Protein AF-A0A822D6F3-F1 (afdb_monomer_lite)

Sequence (181 aa):
MNLFKNAKRLHFPYLKSLTLCCLYITNDILDLIYFHAHQLEHLNATLFISSKWNILLKLILSLPKLHTCYLYLGIGLCPIKSSISPIKHLTLLGSFQSCCMKNLDVLFSYLPYLHSLHIECDRLKFTKIIQNQYSNKLLSLSNFSLQINQLPELFIDLIDFITTTMPHIEKLKIKCCYKID

Secondary structure (DSSP, 8-state):
--GGG-GGG---TT--EEEEEESS--HHHHHHHHHTTTT--EEEEEE---TTHHHHHHHHHT-TT--EEEEE----PPP---PPP---EEEEEEEEEEEEHHHHHHHHHH-TT--EEEEEEEEEE--TT-SS-S-S------EEEEEESS--TTHHHHHHHHHHH-TT-SEEEEEE-----

Radius of gyration: 17.2 Å; chains: 1; bounding box: 47×31×52 Å

Structure (mmCIF, N/CA/C/O backbone):
data_AF-A0A822D6F3-F1
#
_entry.id   AF-A0A822D6F3-F1
#
loop_
_atom_site.group_PDB
_atom_site.id
_atom_site.type_symbol
_atom_site.label_atom_id
_atom_site.label_alt_id
_atom_site.label_comp_id
_atom_site.label_asym_id
_atom_site.label_entity_id
_atom_site.label_seq_id
_atom_site.pdbx_PDB_ins_code
_atom_site.Cartn_x
_atom_site.Cartn_y
_atom_site.Cartn_z
_atom_site.occupancy
_atom_site.B_iso_or_equiv
_atom_site.auth_seq_id
_atom_site.auth_comp_id
_atom_site.auth_asym_id
_atom_site.auth_atom_id
_atom_site.pdbx_PDB_model_num
ATOM 1 N N . MET A 1 1 ? 10.226 -6.245 -32.861 1.00 34.91 1 MET A N 1
ATOM 2 C CA . MET A 1 1 ? 10.674 -4.841 -32.731 1.00 34.91 1 MET A CA 1
ATOM 3 C C . MET A 1 1 ? 10.986 -4.591 -31.259 1.00 34.91 1 MET A C 1
ATOM 5 O O . MET A 1 1 ? 10.078 -4.621 -30.442 1.00 34.91 1 MET A O 1
ATOM 9 N N . ASN A 1 2 ? 12.271 -4.496 -30.907 1.00 31.73 2 ASN A N 1
ATOM 10 C CA . ASN A 1 2 ? 12.754 -4.442 -29.522 1.00 31.73 2 ASN A CA 1
ATOM 11 C C . ASN A 1 2 ? 12.684 -3.010 -28.976 1.00 31.73 2 ASN A C 1
ATOM 13 O O . ASN A 1 2 ? 13.586 -2.216 -29.229 1.00 31.73 2 ASN A O 1
ATOM 17 N N . LEU A 1 3 ? 11.668 -2.698 -28.171 1.00 32.59 3 LEU A N 1
ATOM 18 C CA . LEU A 1 3 ? 11.614 -1.448 -27.394 1.00 32.59 3 LEU A CA 1
ATOM 19 C C . LEU A 1 3 ? 12.616 -1.427 -26.212 1.00 32.59 3 LEU A C 1
ATOM 21 O O . LEU A 1 3 ? 12.729 -0.432 -25.502 1.00 32.59 3 LEU A O 1
ATOM 25 N N . PHE A 1 4 ? 13.417 -2.485 -26.042 1.00 45.72 4 PHE A N 1
ATOM 26 C CA . PHE A 1 4 ? 14.056 -2.835 -24.767 1.00 45.72 4 PHE A CA 1
ATOM 27 C C . PHE A 1 4 ? 15.593 -2.740 -24.738 1.00 45.72 4 PHE A C 1
ATOM 29 O O . PHE A 1 4 ? 16.251 -3.247 -23.839 1.00 45.72 4 PHE A O 1
ATOM 36 N N . LYS A 1 5 ? 16.194 -1.992 -25.675 1.00 46.34 5 LYS A N 1
ATOM 37 C CA . LYS A 1 5 ? 17.543 -1.406 -25.492 1.00 46.34 5 LYS A CA 1
ATOM 38 C C . LYS A 1 5 ? 17.503 -0.005 -24.852 1.00 46.34 5 LYS A C 1
ATOM 40 O O . LYS A 1 5 ? 18.555 0.581 -24.610 1.00 46.34 5 LYS A O 1
ATOM 45 N N . ASN A 1 6 ? 16.311 0.535 -24.573 1.00 47.28 6 ASN A N 1
ATOM 46 C CA . ASN A 1 6 ? 16.127 1.954 -24.255 1.00 47.28 6 ASN A CA 1
ATOM 47 C C . ASN A 1 6 ? 15.851 2.277 -22.775 1.00 47.28 6 ASN A C 1
ATOM 49 O O . ASN A 1 6 ? 16.004 3.437 -22.416 1.00 47.28 6 ASN A O 1
ATOM 53 N N . ALA A 1 7 ? 15.527 1.323 -21.890 1.00 47.28 7 ALA A N 1
ATOM 54 C CA . ALA A 1 7 ? 15.345 1.640 -20.461 1.00 47.28 7 ALA A CA 1
ATOM 55 C C . ALA A 1 7 ? 16.641 2.190 -19.827 1.00 47.28 7 ALA A C 1
ATOM 57 O O . ALA A 1 7 ? 16.612 3.210 -19.151 1.00 47.28 7 ALA A O 1
ATOM 58 N N . LYS A 1 8 ? 17.810 1.631 -20.187 1.00 49.12 8 LYS A N 1
ATOM 59 C CA . LYS A 1 8 ? 19.130 2.204 -19.837 1.00 49.12 8 LY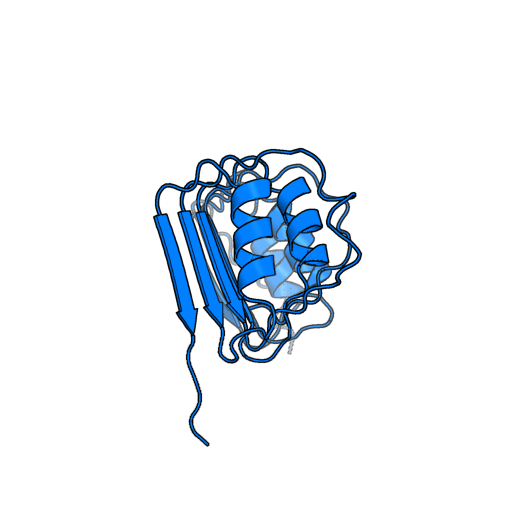S A CA 1
ATOM 60 C C . LYS A 1 8 ? 19.396 3.591 -20.445 1.00 49.12 8 LYS A C 1
ATOM 62 O O . LYS A 1 8 ? 20.280 4.291 -19.968 1.00 49.12 8 LYS A O 1
ATOM 67 N N . ARG A 1 9 ? 18.679 3.983 -21.509 1.00 51.94 9 ARG A N 1
ATOM 68 C CA . ARG A 1 9 ? 18.781 5.326 -22.114 1.00 51.94 9 ARG A CA 1
ATOM 69 C C . ARG A 1 9 ? 17.919 6.358 -21.389 1.00 51.94 9 ARG A C 1
ATOM 71 O O . ARG A 1 9 ? 18.180 7.549 -21.513 1.00 51.94 9 ARG A O 1
ATOM 78 N N . LEU A 1 10 ? 16.923 5.914 -20.629 1.00 61.72 10 LEU A N 1
ATOM 79 C CA . LEU A 1 10 ? 16.091 6.762 -19.785 1.00 61.72 10 LEU A CA 1
ATOM 80 C C . LEU A 1 10 ? 16.789 6.959 -18.436 1.00 61.72 10 LEU A C 1
ATOM 82 O O . LEU A 1 10 ? 16.357 6.462 -17.405 1.00 61.72 10 LEU A O 1
ATOM 86 N N . HIS A 1 11 ? 17.928 7.649 -18.451 1.00 74.94 11 HIS A N 1
ATOM 87 C CA . HIS A 1 11 ? 18.622 8.027 -17.228 1.00 74.94 11 HIS A CA 1
ATOM 88 C C . HIS A 1 11 ? 18.114 9.385 -16.750 1.00 74.94 11 HIS A C 1
ATOM 90 O O . HIS A 1 11 ? 18.477 10.429 -17.288 1.00 74.94 11 HIS A O 1
ATOM 96 N N . PHE A 1 12 ? 17.276 9.358 -15.720 1.00 80.75 12 PHE A N 1
ATOM 97 C CA . PHE A 1 12 ? 16.784 10.540 -15.029 1.00 80.75 12 PHE A CA 1
ATOM 98 C C . PHE A 1 12 ? 17.494 10.694 -13.669 1.00 80.75 12 PHE A C 1
ATOM 100 O O . PHE A 1 12 ? 16.978 10.200 -12.671 1.00 80.75 12 PHE A O 1
ATOM 107 N N . PRO A 1 13 ? 18.660 11.364 -13.579 1.00 79.75 13 PRO A N 1
ATOM 108 C CA . PRO A 1 13 ? 19.495 11.431 -12.362 1.00 79.75 13 PRO A CA 1
ATOM 109 C C . PRO A 1 13 ? 18.881 12.194 -11.179 1.00 79.75 13 PRO A C 1
ATOM 111 O O . PRO A 1 13 ? 19.487 12.287 -10.117 1.00 79.75 13 PRO A O 1
ATOM 114 N N . TYR A 1 14 ? 17.705 12.786 -11.377 1.00 84.56 14 TYR A N 1
ATOM 115 C CA . TYR A 1 14 ? 16.987 13.556 -10.365 1.00 84.56 14 TYR A CA 1
ATOM 116 C C . TYR A 1 14 ? 15.532 13.093 -10.224 1.00 84.56 14 TYR A C 1
ATOM 118 O O . TYR A 1 14 ? 14.690 13.827 -9.707 1.00 84.56 14 TYR A O 1
ATOM 126 N N . LEU A 1 15 ? 15.201 11.892 -10.716 1.00 85.75 15 LEU A N 1
ATOM 127 C CA . LEU A 1 15 ? 13.837 11.372 -10.672 1.00 85.75 15 LEU A CA 1
ATOM 128 C C . LEU A 1 15 ? 13.444 11.010 -9.240 1.00 85.75 15 LEU A C 1
ATOM 130 O O . LEU A 1 15 ? 13.762 9.930 -8.748 1.00 85.75 15 LEU A O 1
ATOM 134 N N . LYS A 1 16 ? 12.722 11.922 -8.594 1.00 89.12 16 LYS A N 1
ATOM 135 C CA . LYS A 1 16 ? 12.171 11.735 -7.248 1.00 89.12 16 LYS A CA 1
ATOM 136 C C . LYS A 1 16 ? 10.750 11.192 -7.248 1.00 89.12 16 LYS A C 1
ATOM 138 O O . LYS A 1 16 ? 10.352 10.541 -6.291 1.00 89.12 16 LYS A O 1
ATOM 143 N N . SER A 1 17 ? 9.986 11.463 -8.301 1.00 87.56 17 SER A N 1
ATOM 144 C CA . SER A 1 17 ? 8.591 11.050 -8.418 1.00 87.56 17 SER A CA 1
ATOM 145 C C . SER A 1 17 ? 8.374 10.315 -9.729 1.00 87.56 17 SER A C 1
ATOM 147 O O . SER A 1 17 ? 8.745 10.818 -10.788 1.00 87.56 17 SER A O 1
ATOM 149 N N . LEU A 1 18 ? 7.774 9.130 -9.653 1.00 86.75 18 LEU A N 1
ATOM 150 C CA . LEU A 1 18 ? 7.424 8.320 -10.809 1.00 86.75 18 LEU A CA 1
ATOM 151 C C . LEU A 1 18 ? 5.938 7.981 -10.745 1.00 86.75 18 LEU A C 1
ATOM 153 O O . LEU A 1 18 ? 5.478 7.360 -9.788 1.00 86.75 18 LEU A O 1
ATOM 157 N N . THR A 1 19 ? 5.197 8.382 -11.778 1.00 83.44 19 THR A N 1
ATOM 158 C CA . THR A 1 19 ? 3.804 7.969 -11.968 1.00 83.44 19 THR A CA 1
ATOM 159 C C . THR A 1 19 ? 3.707 7.028 -13.159 1.00 83.44 19 THR A C 1
ATOM 161 O O . THR A 1 19 ? 4.100 7.378 -14.269 1.00 83.44 19 THR A O 1
ATOM 164 N N . LEU A 1 20 ? 3.188 5.830 -12.919 1.00 78.62 20 LEU A N 1
ATOM 165 C CA . LEU A 1 20 ? 2.972 4.780 -13.899 1.00 78.62 20 LEU A CA 1
ATOM 166 C C . LEU A 1 20 ? 1.484 4.454 -13.943 1.00 78.62 20 LEU A C 1
ATOM 168 O O . LEU A 1 20 ? 0.937 3.872 -13.010 1.00 78.62 20 LEU A O 1
ATOM 172 N N . CYS A 1 21 ? 0.834 4.792 -15.049 1.00 73.06 21 CYS A N 1
ATOM 173 C CA . CYS A 1 21 ? -0.515 4.327 -15.354 1.00 73.06 21 CYS A CA 1
ATOM 174 C C . CYS A 1 21 ? -0.394 3.193 -16.371 1.00 73.06 21 CYS A C 1
ATOM 176 O O . CYS A 1 21 ? -0.566 3.406 -17.571 1.00 73.06 21 CYS A O 1
ATOM 178 N N . CYS A 1 22 ? 0.005 2.007 -15.911 1.00 63.16 22 CYS A N 1
ATOM 179 C CA . CYS A 1 22 ? 0.307 0.888 -16.798 1.00 63.16 22 CYS A CA 1
ATOM 180 C C . CYS A 1 22 ? -0.711 -0.235 -16.621 1.00 63.16 22 CYS A C 1
ATOM 182 O O . CYS A 1 22 ? -0.963 -0.712 -15.521 1.00 63.16 22 CYS A O 1
ATOM 184 N N . LEU A 1 23 ? -1.250 -0.724 -17.736 1.00 55.84 23 LEU A N 1
ATOM 185 C CA . LEU A 1 23 ? -2.201 -1.832 -17.709 1.00 55.84 23 LEU A CA 1
ATOM 186 C C . LEU A 1 23 ? -1.547 -3.153 -17.261 1.00 55.84 23 LEU A C 1
ATOM 188 O O . LEU A 1 23 ? -2.227 -3.984 -16.684 1.00 55.84 23 LEU A O 1
ATOM 192 N N . TYR A 1 24 ? -0.236 -3.355 -17.448 1.00 69.31 24 TYR A N 1
ATOM 193 C CA . TYR A 1 24 ? 0.443 -4.595 -17.043 1.00 69.31 24 TYR A CA 1
ATOM 194 C C . TYR A 1 24 ? 1.872 -4.344 -16.549 1.00 69.31 24 TYR A C 1
ATOM 196 O O . TYR A 1 24 ? 2.603 -3.551 -17.139 1.00 69.31 24 TYR A O 1
ATOM 204 N N . ILE A 1 25 ? 2.294 -5.066 -15.502 1.00 73.12 25 ILE A N 1
ATOM 205 C CA . ILE A 1 25 ? 3.686 -5.057 -15.014 1.00 73.12 25 ILE A CA 1
ATOM 206 C C . ILE A 1 25 ? 4.561 -5.893 -15.958 1.00 73.12 25 ILE A C 1
ATOM 208 O O . ILE A 1 25 ? 4.438 -7.122 -15.999 1.00 73.12 25 ILE A O 1
ATOM 212 N N . THR A 1 26 ? 5.472 -5.240 -16.675 1.00 77.25 26 THR A N 1
ATOM 213 C CA . THR A 1 26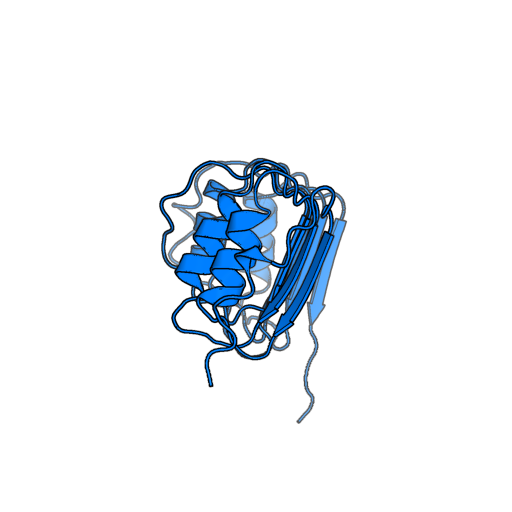 ? 6.518 -5.876 -17.492 1.00 77.25 26 THR A CA 1
ATOM 214 C C . THR A 1 26 ? 7.860 -5.892 -16.752 1.00 77.25 26 THR A C 1
ATOM 216 O O . THR A 1 26 ? 8.017 -5.217 -15.735 1.00 77.25 26 THR A O 1
ATOM 219 N N . ASN A 1 27 ? 8.841 -6.663 -17.243 1.00 78.56 27 ASN A N 1
ATOM 220 C CA . ASN A 1 27 ? 10.201 -6.613 -16.680 1.00 78.56 27 ASN A CA 1
ATOM 221 C C . ASN A 1 27 ? 10.802 -5.212 -16.819 1.00 78.56 27 ASN A C 1
ATOM 223 O O . ASN A 1 27 ? 11.463 -4.739 -15.915 1.00 78.56 27 ASN A O 1
ATOM 227 N N . ASP A 1 28 ? 10.471 -4.511 -17.892 1.00 77.38 28 ASP A N 1
ATOM 228 C CA . ASP A 1 28 ? 10.969 -3.174 -18.190 1.00 77.38 28 ASP A CA 1
ATOM 229 C C . ASP A 1 28 ? 10.493 -2.118 -17.196 1.00 77.38 28 ASP A C 1
ATOM 231 O O . ASP A 1 28 ? 11.242 -1.211 -16.847 1.00 77.38 28 ASP A O 1
ATOM 235 N N . ILE A 1 29 ? 9.264 -2.255 -16.689 1.00 80.31 29 ILE A N 1
ATOM 236 C CA . ILE A 1 29 ? 8.767 -1.409 -15.598 1.00 80.31 29 ILE A CA 1
ATOM 237 C C . ILE A 1 29 ? 9.551 -1.689 -14.312 1.00 80.31 29 ILE A C 1
ATOM 239 O O . ILE A 1 29 ? 9.919 -0.756 -13.599 1.00 80.31 29 ILE A O 1
ATOM 243 N N . LEU A 1 30 ? 9.824 -2.963 -14.020 1.00 81.62 30 LEU A N 1
ATOM 244 C CA . LEU A 1 30 ? 10.620 -3.351 -12.854 1.00 81.62 30 LEU A CA 1
ATOM 245 C C . LEU A 1 30 ? 12.055 -2.826 -12.969 1.00 81.62 30 LEU A C 1
ATOM 247 O O . LEU A 1 30 ? 12.564 -2.251 -12.012 1.00 81.62 30 LEU A O 1
ATOM 251 N N . ASP A 1 31 ? 12.666 -2.950 -14.145 1.00 81.12 31 ASP A N 1
ATOM 252 C CA . ASP A 1 31 ? 14.014 -2.464 -14.426 1.00 81.12 31 ASP A CA 1
ATOM 253 C C . ASP A 1 31 ? 14.089 -0.939 -14.321 1.00 81.12 31 ASP A C 1
ATOM 255 O O . ASP A 1 31 ? 15.038 -0.421 -13.741 1.00 81.12 31 ASP A O 1
ATOM 259 N N . LEU A 1 32 ? 13.078 -0.208 -14.806 1.00 82.81 32 LEU A N 1
ATOM 260 C CA . LEU A 1 32 ? 12.997 1.250 -14.668 1.00 82.81 32 LEU A CA 1
ATOM 261 C C . LEU A 1 32 ? 12.935 1.677 -13.194 1.00 82.81 32 LEU A C 1
ATOM 263 O O . LEU A 1 32 ? 13.666 2.575 -12.776 1.00 82.81 32 LEU A O 1
ATOM 267 N N . ILE A 1 33 ? 12.079 1.028 -12.397 1.00 83.62 33 ILE A N 1
ATOM 268 C CA . ILE A 1 33 ? 11.955 1.310 -10.960 1.00 83.62 33 ILE A CA 1
ATOM 269 C C . ILE A 1 33 ? 13.268 0.975 -10.244 1.00 83.62 33 ILE A C 1
ATOM 271 O O . ILE A 1 33 ? 13.754 1.773 -9.445 1.00 83.62 33 ILE A O 1
ATOM 275 N N . TYR A 1 34 ? 13.859 -0.182 -10.550 1.00 84.25 34 TYR A N 1
ATOM 276 C CA . TYR A 1 34 ? 15.120 -0.623 -9.963 1.00 84.25 34 TYR A CA 1
ATOM 277 C C . TYR A 1 34 ? 16.267 0.332 -10.300 1.00 84.25 34 TYR A C 1
ATOM 279 O O . TYR A 1 34 ? 17.029 0.731 -9.423 1.00 84.25 34 TYR A O 1
ATOM 287 N N . PHE A 1 35 ? 16.357 0.765 -11.555 1.00 83.06 35 PHE A N 1
ATOM 288 C CA . PHE A 1 35 ? 17.405 1.666 -12.017 1.00 83.06 35 PHE A CA 1
ATOM 289 C C . PHE A 1 35 ? 17.355 3.037 -11.323 1.00 83.06 35 PHE A C 1
ATOM 291 O O . PHE A 1 35 ? 18.394 3.649 -11.084 1.00 83.06 35 PHE A O 1
ATOM 298 N N . HIS A 1 36 ? 16.166 3.498 -10.927 1.00 82.75 36 HIS A N 1
ATOM 299 C CA . HIS A 1 36 ? 15.976 4.750 -10.186 1.00 82.75 36 HIS A CA 1
ATOM 300 C C . HIS A 1 36 ? 15.779 4.561 -8.674 1.00 82.75 36 HIS A C 1
ATOM 302 O O . HIS A 1 36 ? 15.430 5.513 -7.972 1.00 82.75 36 HIS A O 1
ATOM 308 N N . ALA A 1 37 ? 16.044 3.364 -8.147 1.00 80.94 37 ALA A N 1
ATOM 309 C CA . ALA A 1 37 ? 15.692 2.986 -6.783 1.00 80.94 37 ALA A CA 1
ATOM 310 C C . ALA A 1 37 ? 16.269 3.911 -5.699 1.00 80.94 37 ALA A C 1
ATOM 312 O O . ALA A 1 37 ? 15.586 4.257 -4.737 1.00 80.94 37 ALA A O 1
ATOM 313 N N . HIS A 1 38 ? 17.524 4.342 -5.852 1.00 84.06 38 HIS A N 1
ATOM 314 C CA . HIS A 1 38 ? 18.261 5.084 -4.818 1.00 84.06 38 HIS A CA 1
ATOM 315 C C . HIS A 1 38 ? 17.814 6.541 -4.615 1.00 84.06 38 HIS A C 1
ATOM 317 O O . HIS A 1 38 ? 18.264 7.202 -3.675 1.00 84.06 38 HIS A O 1
ATOM 323 N N . GLN A 1 39 ? 16.961 7.057 -5.494 1.00 86.12 39 GLN A N 1
ATOM 324 C CA . GLN A 1 39 ? 16.536 8.460 -5.523 1.00 86.12 39 GLN A CA 1
ATOM 325 C C . GLN A 1 39 ? 15.017 8.634 -5.520 1.00 86.12 39 GLN A C 1
ATOM 327 O O . GLN A 1 39 ? 14.545 9.745 -5.297 1.00 86.12 39 GLN A O 1
ATOM 332 N N . LEU A 1 40 ? 14.261 7.559 -5.759 1.00 86.00 40 LEU A N 1
ATOM 333 C CA . LEU A 1 40 ? 12.814 7.625 -5.860 1.00 86.00 40 LEU A CA 1
ATOM 334 C C . LEU A 1 40 ? 12.184 7.829 -4.475 1.00 86.00 40 LEU A C 1
ATOM 336 O O . LEU A 1 40 ? 12.296 6.974 -3.599 1.00 86.00 40 LEU A O 1
ATOM 340 N N . GLU A 1 41 ? 11.518 8.967 -4.296 1.00 88.44 41 GLU A N 1
ATOM 341 C CA . GLU A 1 41 ? 10.843 9.385 -3.061 1.00 88.44 41 GLU A CA 1
ATOM 342 C C . GLU A 1 41 ? 9.329 9.112 -3.120 1.00 88.44 41 GLU A C 1
ATOM 344 O O . GLU A 1 41 ? 8.704 8.762 -2.111 1.00 88.44 41 GLU A O 1
ATOM 349 N N . HIS A 1 42 ? 8.751 9.209 -4.321 1.00 85.88 42 HIS A N 1
ATOM 350 C CA . HIS A 1 42 ? 7.331 9.015 -4.589 1.00 85.88 42 HIS A CA 1
ATOM 351 C C . HIS A 1 42 ? 7.118 8.053 -5.762 1.00 85.88 42 HIS A C 1
ATOM 353 O O . HIS A 1 42 ? 7.667 8.238 -6.849 1.00 85.88 42 HIS A O 1
ATOM 359 N N . LEU A 1 43 ? 6.270 7.049 -5.559 1.00 84.56 43 LEU A N 1
ATOM 360 C CA . LEU A 1 43 ? 5.840 6.125 -6.602 1.00 84.56 43 LEU A CA 1
ATOM 361 C C . LEU A 1 43 ? 4.319 6.066 -6.609 1.00 84.56 43 LEU A C 1
ATOM 363 O O . LEU A 1 43 ? 3.707 5.641 -5.632 1.00 84.56 43 LEU A O 1
ATOM 367 N N . ASN A 1 44 ? 3.714 6.463 -7.720 1.00 80.88 44 ASN A N 1
ATOM 368 C CA . ASN A 1 44 ? 2.307 6.219 -7.988 1.00 80.88 44 ASN A CA 1
ATOM 369 C C . ASN A 1 44 ? 2.203 5.222 -9.134 1.00 80.88 44 ASN A C 1
ATOM 371 O O . ASN A 1 44 ? 2.532 5.550 -10.265 1.00 80.88 44 ASN A O 1
ATOM 375 N N . ALA A 1 45 ? 1.785 3.997 -8.853 1.00 74.12 45 ALA A N 1
ATOM 376 C CA . ALA A 1 45 ? 1.652 2.966 -9.862 1.00 74.12 45 ALA A CA 1
ATOM 377 C C . ALA A 1 45 ? 0.224 2.412 -9.857 1.00 74.12 45 ALA A C 1
ATOM 379 O O . ALA A 1 45 ? -0.189 1.670 -8.964 1.00 74.12 45 ALA A O 1
ATOM 380 N N . THR A 1 46 ? -0.530 2.770 -10.894 1.00 68.69 46 THR A N 1
ATOM 381 C CA . THR A 1 46 ? -1.809 2.140 -11.214 1.00 68.69 46 THR A CA 1
ATOM 382 C C . THR A 1 46 ? -1.522 0.954 -12.115 1.00 68.69 46 THR A C 1
ATOM 384 O O . THR A 1 46 ? -1.176 1.142 -13.281 1.00 68.69 46 THR A O 1
ATOM 387 N N . LEU A 1 47 ? -1.595 -0.252 -11.554 1.00 64.00 47 LEU A N 1
ATOM 388 C CA . LEU A 1 47 ? -1.166 -1.480 -12.211 1.00 64.00 47 LEU A CA 1
ATOM 389 C C . LEU A 1 47 ? -2.278 -2.521 -12.153 1.00 64.00 47 LEU A C 1
ATOM 391 O O . LEU A 1 47 ? -2.739 -2.891 -11.076 1.00 64.00 47 LEU A O 1
ATOM 395 N N . PHE A 1 48 ? -2.714 -3.024 -13.306 1.00 57.53 48 PHE A N 1
ATOM 396 C CA . PHE A 1 48 ? -3.675 -4.124 -13.313 1.00 57.53 48 PHE A CA 1
ATOM 397 C C . PHE A 1 48 ? -2.970 -5.474 -13.141 1.00 57.53 48 PHE A C 1
ATOM 399 O O . PHE A 1 48 ? -1.773 -5.632 -13.401 1.00 57.53 48 PHE A O 1
ATOM 406 N N . ILE A 1 49 ? -3.756 -6.426 -12.628 1.00 54.78 49 ILE A N 1
ATOM 407 C CA . ILE A 1 49 ? -3.412 -7.803 -12.251 1.00 54.78 49 ILE A CA 1
ATOM 408 C C . ILE A 1 49 ? -2.295 -8.370 -13.141 1.00 54.78 49 ILE A C 1
ATOM 410 O O . ILE A 1 49 ? -2.480 -8.616 -14.330 1.00 54.78 49 ILE A O 1
ATOM 414 N N . SER A 1 50 ? -1.131 -8.612 -12.538 1.00 60.25 50 SER A N 1
ATOM 415 C CA . SER A 1 50 ? 0.003 -9.281 -13.176 1.00 60.25 50 SER A CA 1
ATOM 416 C C . SER A 1 50 ? 0.539 -10.362 -12.249 1.00 60.25 50 SER A C 1
ATOM 418 O O . SER A 1 50 ? 0.624 -10.169 -11.036 1.00 60.25 50 SER A O 1
ATOM 420 N N . SER A 1 51 ? 0.970 -11.488 -12.823 1.00 61.81 51 SER A N 1
ATOM 421 C CA . SER A 1 51 ? 1.652 -12.572 -12.101 1.00 61.81 51 SER A CA 1
ATOM 422 C C . SER A 1 51 ? 2.947 -12.124 -11.405 1.00 61.81 51 SER A C 1
ATOM 424 O O . SER A 1 51 ? 3.474 -12.856 -10.573 1.00 61.81 51 SER A O 1
ATOM 426 N N . LYS A 1 52 ? 3.445 -10.916 -11.710 1.00 68.81 52 LYS A N 1
ATOM 427 C CA . LYS A 1 52 ? 4.679 -10.327 -11.166 1.00 68.81 52 LYS A CA 1
ATOM 428 C C . LYS A 1 52 ? 4.454 -9.340 -10.018 1.00 68.81 52 LYS A C 1
ATOM 430 O O . LYS A 1 52 ? 5.395 -8.655 -9.617 1.00 68.81 52 LYS A O 1
ATOM 435 N N . TRP A 1 53 ? 3.234 -9.244 -9.482 1.00 70.00 53 TRP A N 1
ATOM 436 C CA . TRP A 1 53 ? 2.909 -8.310 -8.394 1.00 70.00 53 TRP A CA 1
ATOM 437 C C . TRP A 1 53 ? 3.819 -8.507 -7.163 1.00 70.00 53 TRP A C 1
ATOM 439 O O . TRP A 1 53 ? 4.218 -7.540 -6.521 1.00 70.00 53 TRP A O 1
ATOM 449 N N . ASN A 1 54 ? 4.221 -9.748 -6.874 1.00 69.56 54 ASN A N 1
ATOM 450 C CA . ASN A 1 54 ? 5.109 -10.100 -5.764 1.00 69.56 54 ASN A CA 1
ATOM 451 C C . ASN A 1 54 ? 6.543 -9.575 -5.951 1.00 69.56 54 ASN A C 1
ATOM 453 O O . ASN A 1 54 ? 7.175 -9.150 -4.984 1.00 69.56 54 ASN A O 1
ATOM 457 N N . ILE A 1 55 ? 7.060 -9.610 -7.182 1.00 75.62 55 ILE A N 1
ATOM 458 C CA . ILE A 1 55 ? 8.379 -9.078 -7.541 1.00 75.62 55 ILE A CA 1
ATOM 459 C C . ILE A 1 55 ? 8.351 -7.556 -7.431 1.00 75.62 55 ILE A C 1
ATOM 461 O O . ILE A 1 55 ? 9.255 -6.972 -6.838 1.00 75.62 55 ILE A O 1
ATOM 465 N N . LEU A 1 56 ? 7.286 -6.924 -7.933 1.00 78.00 56 LEU A N 1
ATOM 466 C CA . LEU A 1 56 ? 7.105 -5.485 -7.801 1.00 78.00 56 LEU A CA 1
ATOM 467 C C . LEU A 1 56 ? 7.042 -5.062 -6.334 1.00 78.00 56 LEU A C 1
ATOM 469 O O . LEU A 1 56 ? 7.746 -4.140 -5.942 1.00 78.00 56 LEU A O 1
ATOM 473 N N . LEU A 1 57 ? 6.225 -5.730 -5.517 1.00 75.75 57 LEU A N 1
ATOM 474 C CA . LEU A 1 57 ? 6.080 -5.350 -4.117 1.00 75.75 57 LEU A CA 1
ATOM 475 C C . LEU A 1 57 ? 7.409 -5.496 -3.364 1.00 75.75 57 LEU A C 1
ATOM 477 O O . LEU A 1 57 ? 7.794 -4.590 -2.635 1.00 75.75 57 LEU A O 1
ATOM 481 N N . LYS A 1 58 ? 8.166 -6.575 -3.612 1.00 75.81 58 LYS A N 1
ATOM 482 C CA . LYS A 1 58 ? 9.538 -6.732 -3.095 1.00 75.81 58 LYS A CA 1
ATOM 483 C C . LYS A 1 58 ? 10.444 -5.570 -3.485 1.00 75.81 58 LYS A C 1
ATOM 485 O O . LYS A 1 58 ? 11.153 -5.038 -2.636 1.00 75.81 58 LYS A O 1
ATOM 490 N N . LEU A 1 59 ? 10.413 -5.190 -4.760 1.00 81.06 59 LEU A N 1
ATOM 491 C CA . LEU A 1 59 ? 11.222 -4.100 -5.281 1.00 81.06 59 LEU A CA 1
ATOM 492 C C . LEU A 1 59 ? 10.860 -2.776 -4.600 1.00 81.06 59 LEU A C 1
ATOM 494 O O . LEU A 1 59 ? 11.744 -2.107 -4.077 1.00 81.06 59 LEU A O 1
ATOM 498 N N . ILE A 1 60 ? 9.571 -2.447 -4.537 1.00 81.44 60 ILE A N 1
ATOM 499 C CA . ILE A 1 60 ? 9.049 -1.236 -3.893 1.00 81.44 60 ILE A CA 1
ATOM 500 C C . ILE A 1 60 ? 9.460 -1.168 -2.422 1.00 81.44 60 ILE A C 1
ATOM 502 O O . ILE A 1 60 ? 9.964 -0.143 -1.971 1.00 81.44 60 ILE A O 1
ATOM 506 N N . LEU A 1 61 ? 9.291 -2.266 -1.680 1.00 76.88 61 LEU A N 1
ATOM 507 C CA . LEU A 1 61 ? 9.649 -2.327 -0.262 1.00 76.88 61 LEU A CA 1
ATOM 508 C C . LEU A 1 61 ? 11.158 -2.150 -0.033 1.00 76.88 61 LEU A C 1
ATOM 510 O O . LEU A 1 61 ? 11.553 -1.654 1.020 1.00 76.88 61 LEU A O 1
ATOM 514 N N . SER A 1 62 ? 11.991 -2.499 -1.019 1.00 80.62 62 SER A N 1
ATOM 515 C CA . SER A 1 62 ? 13.447 -2.319 -0.968 1.00 80.62 62 SER A CA 1
ATOM 516 C C . SER A 1 62 ? 13.936 -0.909 -1.328 1.00 80.62 62 SER A C 1
ATOM 518 O O . SER A 1 62 ? 15.134 -0.646 -1.224 1.00 80.62 62 SER A O 1
ATOM 520 N N . LEU A 1 63 ? 13.051 0.007 -1.745 1.00 82.94 63 LEU A N 1
ATOM 521 C CA . LEU A 1 63 ? 13.447 1.351 -2.171 1.00 82.94 63 LEU A CA 1
ATOM 522 C C . LEU A 1 63 ? 13.819 2.234 -0.961 1.00 82.94 63 LEU A C 1
ATOM 524 O O . LEU A 1 63 ? 12.949 2.566 -0.154 1.00 82.94 63 LEU A O 1
ATOM 528 N N . PRO A 1 64 ? 15.088 2.672 -0.827 1.00 82.81 64 PRO A N 1
ATOM 529 C CA . PRO A 1 64 ? 15.606 3.261 0.412 1.00 82.81 64 PRO A CA 1
ATOM 530 C C . PRO A 1 64 ? 15.130 4.692 0.689 1.00 82.81 64 PRO A C 1
ATOM 532 O O . PRO A 1 64 ? 15.264 5.168 1.813 1.00 82.81 64 PRO A O 1
ATOM 535 N N . LYS A 1 65 ? 14.605 5.396 -0.317 1.00 84.50 65 LYS A N 1
ATOM 536 C CA . LYS A 1 65 ? 14.081 6.764 -0.168 1.00 84.50 65 LYS A CA 1
ATOM 537 C C . LYS A 1 65 ? 12.577 6.856 -0.389 1.00 84.50 65 LYS A C 1
ATOM 539 O O . LYS A 1 65 ? 12.022 7.943 -0.276 1.00 84.50 65 LYS A O 1
ATOM 544 N N . LEU A 1 66 ? 11.908 5.740 -0.681 1.00 85.88 66 LEU A N 1
ATOM 545 C CA . LEU A 1 66 ? 10.496 5.767 -1.028 1.00 85.88 66 LEU A CA 1
ATOM 546 C C . LEU A 1 66 ? 9.653 6.025 0.219 1.00 85.88 66 LEU A C 1
ATOM 548 O O . LEU A 1 66 ? 9.496 5.158 1.074 1.00 85.88 66 LEU A O 1
ATOM 552 N N . HIS A 1 67 ? 9.079 7.219 0.305 1.00 83.12 67 HIS A 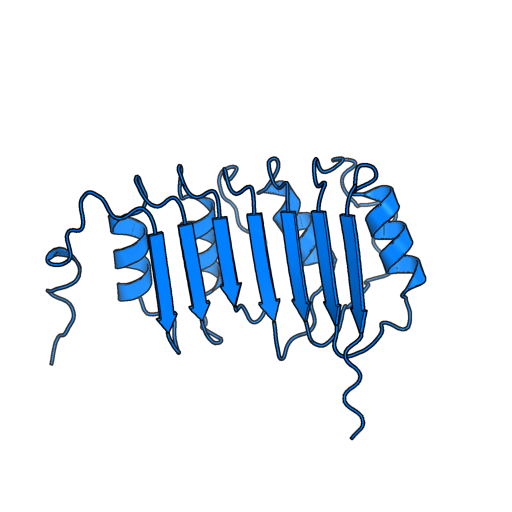N 1
ATOM 553 C CA . HIS A 1 67 ? 8.247 7.627 1.433 1.00 83.12 67 HIS A CA 1
ATOM 554 C C . HIS A 1 67 ? 6.760 7.525 1.120 1.00 83.12 67 HIS A C 1
ATOM 556 O O . HIS A 1 67 ? 5.961 7.264 2.021 1.00 83.12 67 HIS A O 1
ATOM 562 N N . THR A 1 68 ? 6.391 7.731 -0.145 1.00 79.19 68 THR A N 1
ATOM 563 C CA . THR A 1 68 ? 4.997 7.702 -0.588 1.00 79.19 68 THR A CA 1
ATOM 564 C C . THR A 1 68 ? 4.822 6.675 -1.690 1.00 79.19 68 THR A C 1
ATOM 566 O O . THR A 1 68 ? 5.477 6.756 -2.730 1.00 79.19 68 THR A O 1
ATOM 569 N N . CYS A 1 69 ? 3.915 5.729 -1.471 1.00 80.06 69 CYS A N 1
ATOM 570 C CA . CYS A 1 69 ? 3.596 4.698 -2.438 1.00 80.06 69 CYS A CA 1
ATOM 571 C C . CYS A 1 69 ? 2.081 4.595 -2.636 1.00 80.06 69 CYS A C 1
ATOM 573 O O . CYS A 1 69 ? 1.336 4.303 -1.699 1.00 80.06 69 CYS A O 1
ATOM 575 N N . TYR A 1 70 ? 1.630 4.821 -3.867 1.00 76.56 70 TYR A N 1
ATOM 576 C CA . TYR A 1 70 ? 0.264 4.548 -4.296 1.00 76.56 70 TYR A CA 1
ATOM 577 C C . TYR A 1 70 ? 0.294 3.332 -5.206 1.00 76.56 70 TYR A C 1
ATOM 579 O O . TYR A 1 70 ? 0.950 3.351 -6.247 1.00 76.56 70 TYR A O 1
ATOM 587 N N . LEU A 1 71 ? -0.391 2.270 -4.798 1.00 72.00 71 LEU A N 1
ATOM 588 C CA . LEU A 1 71 ? -0.459 1.020 -5.529 1.00 72.00 71 LEU A CA 1
ATOM 589 C C . LEU A 1 71 ? -1.905 0.632 -5.764 1.00 72.00 71 LEU A C 1
ATOM 591 O O . LEU A 1 71 ? -2.653 0.333 -4.835 1.00 72.00 71 LEU A O 1
ATOM 595 N N . TYR A 1 72 ? -2.273 0.569 -7.036 1.00 64.56 72 TYR A N 1
ATOM 596 C CA . TYR A 1 72 ? -3.456 -0.162 -7.453 1.00 64.56 72 TYR A CA 1
ATOM 597 C C . TYR A 1 72 ? -3.051 -1.623 -7.611 1.00 64.56 72 TYR A C 1
ATOM 599 O O . TYR A 1 72 ? -2.248 -1.943 -8.482 1.00 64.56 72 TYR A O 1
ATOM 607 N N . LEU A 1 73 ? -3.511 -2.495 -6.718 1.00 56.81 73 LEU A N 1
ATOM 608 C CA . LEU A 1 73 ? -3.170 -3.913 -6.713 1.00 56.81 73 LEU A CA 1
ATOM 609 C C . LEU A 1 73 ? -4.436 -4.736 -6.490 1.00 56.81 73 LEU A C 1
ATOM 611 O O . LEU A 1 73 ? -5.165 -4.530 -5.524 1.00 56.81 73 LEU A O 1
ATOM 615 N N . GLY A 1 74 ? -4.650 -5.743 -7.337 1.00 51.41 74 GLY A N 1
ATOM 616 C CA . GLY A 1 74 ? -5.461 -6.897 -6.957 1.00 51.41 74 GLY A CA 1
ATOM 617 C C . GLY A 1 74 ? -4.712 -7.650 -5.857 1.00 51.41 74 GLY A C 1
ATOM 618 O O . GLY A 1 74 ? -3.704 -8.301 -6.131 1.00 51.41 74 GLY A O 1
ATOM 619 N N . ILE A 1 75 ? -5.129 -7.467 -4.606 1.00 51.31 75 ILE A N 1
ATOM 620 C CA . ILE A 1 75 ? -4.372 -7.896 -3.428 1.00 51.31 75 ILE A CA 1
ATOM 621 C C . ILE A 1 75 ? -4.493 -9.414 -3.223 1.00 51.31 75 ILE A C 1
ATOM 623 O O . ILE A 1 75 ? -5.359 -9.897 -2.497 1.00 51.31 75 ILE A O 1
ATOM 627 N N . GLY A 1 76 ? -3.539 -10.169 -3.760 1.00 45.72 76 GLY A N 1
ATOM 628 C CA . GLY A 1 76 ? -2.989 -11.321 -3.050 1.00 45.72 76 GLY A CA 1
ATOM 629 C C . GLY A 1 76 ? -1.676 -10.874 -2.423 1.00 45.72 76 GLY A C 1
ATOM 630 O O . GLY A 1 76 ? -0.784 -10.511 -3.170 1.00 45.72 76 GLY A O 1
ATOM 631 N N . LEU A 1 77 ? -1.534 -10.845 -1.094 1.00 52.69 77 LEU A N 1
ATOM 632 C CA . LEU A 1 77 ? -0.214 -10.684 -0.471 1.00 52.69 77 LEU A CA 1
ATOM 633 C C . LEU A 1 77 ? 0.267 -12.080 -0.081 1.00 52.69 77 LEU A C 1
ATOM 635 O O . LEU A 1 77 ? -0.343 -12.763 0.734 1.00 52.69 77 LEU A O 1
ATOM 639 N N . CYS A 1 78 ? 1.354 -12.510 -0.700 1.00 49.38 78 CYS A N 1
ATOM 640 C CA . CYS A 1 78 ? 2.181 -13.610 -0.229 1.00 49.38 78 CYS A CA 1
ATOM 641 C C . CYS A 1 78 ? 3.176 -13.062 0.799 1.00 49.38 78 CYS A C 1
ATOM 643 O O . CYS A 1 78 ? 3.602 -11.912 0.667 1.00 49.38 78 CYS A O 1
ATOM 645 N N . PRO A 1 79 ? 3.610 -13.878 1.769 1.00 52.78 79 PRO A N 1
ATOM 646 C CA . PRO A 1 79 ? 4.693 -13.509 2.670 1.00 52.78 79 PRO A CA 1
ATOM 647 C C . PRO A 1 79 ? 5.943 -13.138 1.861 1.00 52.78 79 PRO A C 1
ATOM 649 O O . PRO A 1 79 ? 6.475 -13.936 1.083 1.00 52.78 79 PRO A O 1
ATOM 652 N N . ILE A 1 80 ? 6.401 -11.898 2.017 1.00 55.16 80 ILE A N 1
ATOM 653 C CA . ILE A 1 80 ? 7.565 -11.361 1.315 1.00 55.16 80 ILE A CA 1
ATOM 654 C C . ILE A 1 80 ? 8.725 -11.299 2.296 1.00 55.16 80 ILE A C 1
ATOM 656 O O . ILE A 1 80 ? 8.725 -10.490 3.202 1.00 55.16 80 ILE A O 1
ATOM 660 N N . LYS A 1 81 ? 9.783 -12.085 2.097 1.00 55.66 81 LYS A N 1
ATOM 661 C CA . LYS A 1 81 ? 11.053 -11.790 2.777 1.00 55.66 81 LYS A CA 1
ATOM 662 C C . LYS A 1 81 ? 11.636 -10.503 2.173 1.00 55.66 81 LYS A C 1
ATOM 664 O O . LYS A 1 81 ? 12.210 -10.574 1.088 1.00 55.66 81 LYS A O 1
ATOM 669 N N . SER A 1 82 ? 11.465 -9.350 2.821 1.00 59.22 82 SER A N 1
ATOM 670 C CA . SER A 1 82 ? 12.198 -8.120 2.483 1.00 59.22 82 SER A CA 1
ATOM 671 C C . SER A 1 82 ? 12.734 -7.414 3.723 1.00 59.22 82 SER A C 1
ATOM 673 O O . SER A 1 82 ? 12.329 -7.691 4.851 1.00 59.22 82 SER A O 1
ATOM 675 N N . SER A 1 83 ? 13.662 -6.490 3.479 1.00 65.12 83 SER A N 1
ATOM 676 C CA . SER A 1 83 ? 14.116 -5.492 4.440 1.00 65.12 83 SER A CA 1
ATOM 677 C C . SER A 1 83 ? 12.972 -4.572 4.876 1.00 65.12 83 SER A C 1
ATOM 679 O O . SER A 1 83 ? 11.981 -4.416 4.157 1.00 65.12 83 SER A O 1
ATOM 681 N N . ILE A 1 84 ? 13.144 -3.953 6.046 1.00 74.19 84 ILE A N 1
ATOM 682 C CA . ILE A 1 84 ? 12.281 -2.885 6.564 1.00 74.19 84 ILE A CA 1
ATOM 683 C C . ILE A 1 84 ? 12.231 -1.733 5.550 1.00 74.19 84 ILE A C 1
ATOM 685 O O . ILE A 1 84 ? 13.277 -1.293 5.071 1.00 74.19 84 ILE A O 1
ATOM 689 N N . SER A 1 85 ? 11.027 -1.251 5.237 1.00 76.75 85 SER A N 1
ATOM 690 C CA . SER A 1 85 ? 10.812 -0.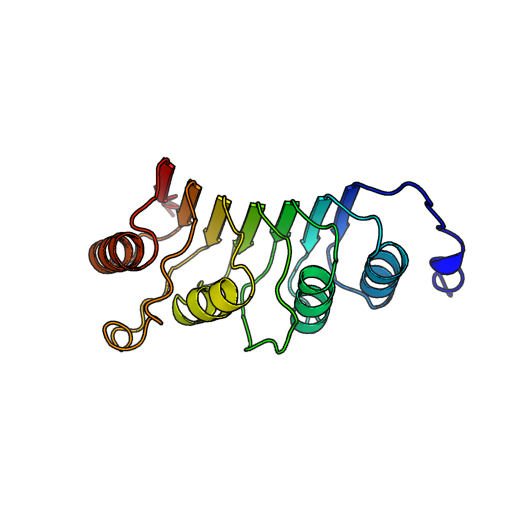186 4.255 1.00 76.75 85 SER A CA 1
ATOM 691 C C . SER A 1 85 ? 10.621 1.189 4.920 1.00 76.75 85 SER A C 1
ATOM 693 O O . SER A 1 85 ? 9.964 1.269 5.960 1.00 76.75 85 SER A O 1
ATOM 695 N N . PRO A 1 86 ? 11.128 2.288 4.325 1.00 81.19 86 PRO A N 1
ATOM 696 C CA . PRO A 1 86 ? 10.960 3.657 4.830 1.00 81.19 86 PRO A CA 1
ATOM 697 C C . PRO A 1 86 ? 9.630 4.318 4.414 1.00 81.19 86 PRO A C 1
ATOM 699 O O . PRO A 1 86 ? 9.469 5.534 4.576 1.00 81.19 86 PRO A O 1
ATOM 702 N N . ILE A 1 87 ? 8.692 3.548 3.850 1.00 82.06 87 ILE A N 1
ATOM 703 C CA . ILE A 1 87 ? 7.383 4.040 3.410 1.00 82.06 87 ILE A CA 1
ATOM 704 C C . ILE A 1 87 ? 6.601 4.569 4.615 1.00 82.06 87 ILE A C 1
ATOM 706 O O . ILE A 1 87 ? 6.351 3.851 5.581 1.00 82.06 87 ILE A O 1
ATOM 710 N N . LYS A 1 88 ? 6.174 5.830 4.517 1.00 83.44 88 LYS A N 1
ATOM 711 C CA . LYS A 1 88 ? 5.345 6.519 5.516 1.00 83.44 88 LYS A CA 1
ATOM 712 C C . LYS A 1 88 ? 3.881 6.579 5.104 1.00 83.44 88 LYS A C 1
ATOM 714 O O . LYS A 1 88 ? 3.003 6.622 5.963 1.00 83.44 88 LYS A O 1
ATOM 719 N N . HIS A 1 89 ? 3.620 6.579 3.799 1.00 83.69 89 HIS A N 1
ATOM 720 C CA . HIS A 1 89 ? 2.283 6.677 3.232 1.00 83.69 89 HIS A CA 1
ATOM 721 C C . HIS A 1 89 ? 2.079 5.568 2.208 1.00 83.69 89 HIS A C 1
ATOM 723 O O . HIS A 1 89 ? 2.774 5.528 1.189 1.00 83.69 89 HIS A O 1
ATOM 729 N N . LEU A 1 90 ? 1.114 4.691 2.475 1.00 82.56 90 LEU A N 1
ATOM 730 C CA . LEU A 1 90 ? 0.730 3.615 1.575 1.00 82.56 90 LEU A CA 1
ATOM 731 C C . LEU A 1 90 ? -0.746 3.739 1.216 1.00 82.56 90 LEU A C 1
ATOM 733 O O . LEU A 1 90 ? -1.607 3.835 2.085 1.00 82.56 90 LEU A O 1
ATOM 737 N N . THR A 1 91 ? -1.041 3.705 -0.075 1.00 78.06 91 THR A N 1
ATOM 738 C CA . THR A 1 91 ? -2.406 3.575 -0.583 1.00 78.06 91 THR A CA 1
ATOM 739 C C . THR A 1 91 ? -2.510 2.295 -1.395 1.00 78.06 91 THR A C 1
ATOM 741 O O . THR A 1 91 ? -1.756 2.120 -2.347 1.00 78.06 91 THR A O 1
ATOM 744 N N . LEU A 1 92 ? -3.430 1.411 -1.014 1.00 76.81 92 LEU A N 1
ATOM 745 C CA . LEU A 1 92 ? -3.736 0.150 -1.679 1.00 76.81 92 LEU A CA 1
ATOM 746 C C . LEU A 1 92 ? -5.135 0.230 -2.287 1.00 76.81 92 LEU A C 1
ATOM 748 O O . LEU A 1 92 ? -6.109 0.380 -1.558 1.00 76.81 92 LEU A O 1
ATOM 752 N N . LEU A 1 93 ? -5.243 0.109 -3.605 1.00 72.12 93 LEU A N 1
ATOM 753 C CA . LEU A 1 93 ? -6.516 0.197 -4.321 1.00 72.12 93 LEU A CA 1
ATOM 754 C C . LEU A 1 93 ? -6.804 -1.138 -5.022 1.00 72.12 93 LEU A C 1
ATOM 756 O O . LEU A 1 93 ? -6.090 -1.531 -5.942 1.00 72.12 93 LEU A O 1
ATOM 760 N N . GLY A 1 94 ? -7.829 -1.853 -4.566 1.00 64.81 94 GLY A N 1
ATOM 761 C CA . GLY A 1 94 ? -8.199 -3.201 -4.995 1.00 64.81 94 GLY A CA 1
ATOM 762 C C . GLY A 1 94 ? -9.651 -3.267 -5.456 1.00 64.81 94 GLY A C 1
ATOM 763 O O . GLY A 1 94 ? -10.489 -3.893 -4.815 1.00 64.81 94 GLY A O 1
ATOM 764 N N . SER A 1 95 ? -9.959 -2.638 -6.585 1.00 48.16 95 SER A N 1
ATOM 765 C CA . SER A 1 95 ? -11.327 -2.445 -7.098 1.00 48.16 95 SER A CA 1
ATOM 766 C C . SER A 1 95 ? -12.161 -3.701 -7.369 1.00 48.16 95 SER A C 1
ATOM 768 O O . SER A 1 95 ? -13.368 -3.577 -7.553 1.00 48.16 95 SER A O 1
ATOM 770 N N . PHE A 1 96 ? -11.565 -4.899 -7.379 1.00 51.41 96 PHE A N 1
ATOM 771 C CA . PHE A 1 96 ? -12.271 -6.142 -7.724 1.00 51.41 96 PHE A CA 1
ATOM 772 C C . PHE A 1 96 ? -11.951 -7.338 -6.819 1.00 51.41 96 PHE A C 1
ATOM 774 O O . PHE A 1 96 ? -12.372 -8.453 -7.118 1.00 51.41 96 PHE A O 1
ATOM 781 N N . GLN A 1 97 ? -11.171 -7.168 -5.745 1.00 59.47 97 GLN A N 1
ATOM 782 C CA . GLN A 1 97 ? -10.687 -8.308 -4.957 1.00 59.47 97 GLN A CA 1
ATOM 783 C C . GLN A 1 97 ? -10.968 -8.169 -3.464 1.00 59.47 97 GLN A C 1
ATOM 785 O O . GLN A 1 97 ? -10.997 -7.074 -2.904 1.00 59.47 97 GLN A O 1
ATOM 790 N N . SER A 1 98 ? -11.178 -9.322 -2.821 1.00 58.78 98 SER A N 1
ATOM 791 C CA . SER A 1 98 ? -11.300 -9.399 -1.370 1.00 58.78 98 SER A CA 1
ATOM 792 C C . SER A 1 98 ? -9.947 -9.124 -0.715 1.00 58.78 98 SER A C 1
ATOM 794 O O . SER A 1 98 ? -9.000 -9.876 -0.940 1.00 58.78 98 SER A O 1
ATOM 796 N N . CYS A 1 99 ? -9.859 -8.104 0.134 1.00 66.94 99 CYS A N 1
ATOM 797 C CA . CYS A 1 99 ? -8.695 -7.895 0.986 1.00 66.94 99 CYS A CA 1
ATOM 798 C C . CYS A 1 99 ? -8.805 -8.807 2.220 1.00 66.94 99 CYS A C 1
ATOM 800 O O . CYS A 1 99 ? -9.826 -8.823 2.911 1.00 66.94 99 CYS A O 1
ATOM 802 N N . CYS A 1 100 ? -7.778 -9.620 2.474 1.00 68.88 100 CYS A N 1
ATOM 803 C CA . CYS A 1 100 ? -7.723 -10.499 3.643 1.00 68.88 100 CYS A CA 1
ATOM 804 C C . CYS A 1 100 ? -6.940 -9.819 4.767 1.00 68.88 100 CYS A C 1
ATOM 806 O O . CYS A 1 100 ? -5.812 -9.387 4.550 1.00 68.88 100 CYS A O 1
ATOM 808 N N . MET A 1 101 ? -7.479 -9.789 5.985 1.00 67.88 101 MET A N 1
ATOM 809 C CA . MET A 1 101 ? -6.804 -9.128 7.113 1.00 67.88 101 MET A CA 1
ATOM 810 C C . MET A 1 101 ? -5.452 -9.769 7.476 1.00 67.88 101 MET A C 1
ATOM 812 O O . MET A 1 101 ? -4.516 -9.053 7.819 1.00 67.88 101 MET A O 1
ATOM 816 N N . LYS A 1 102 ? -5.289 -11.094 7.293 1.00 66.19 102 LYS A N 1
ATOM 817 C CA . LYS A 1 102 ? -3.993 -11.797 7.472 1.00 66.19 102 LYS A CA 1
ATOM 818 C C . LYS A 1 102 ? -2.862 -11.162 6.674 1.00 66.19 102 LYS A C 1
ATOM 820 O O . LYS A 1 102 ? -1.718 -11.108 7.109 1.00 66.19 102 LYS A O 1
ATOM 825 N N . ASN A 1 103 ? -3.203 -10.707 5.480 1.00 69.00 103 ASN A N 1
ATOM 826 C CA . ASN A 1 103 ? -2.254 -10.160 4.535 1.00 69.00 103 ASN A CA 1
ATOM 827 C C . ASN A 1 103 ? -1.797 -8.757 4.959 1.00 69.00 103 ASN A C 1
ATOM 829 O O . ASN A 1 103 ? -0.643 -8.400 4.732 1.00 69.00 103 ASN A O 1
ATOM 833 N N . LEU A 1 104 ? -2.673 -7.990 5.615 1.00 72.94 104 LEU A N 1
ATOM 834 C CA . LEU A 1 104 ? -2.336 -6.680 6.168 1.00 72.94 104 LEU A CA 1
ATOM 835 C C . LEU A 1 104 ? -1.399 -6.792 7.371 1.00 72.94 104 LEU A C 1
ATOM 837 O O . LEU A 1 104 ? -0.428 -6.050 7.435 1.00 72.94 104 LEU A O 1
ATOM 841 N N . ASP A 1 105 ? -1.619 -7.753 8.270 1.00 68.75 105 ASP A N 1
ATOM 842 C CA . ASP A 1 105 ? -0.725 -7.981 9.418 1.00 68.75 105 ASP A CA 1
ATOM 843 C C . ASP A 1 105 ? 0.714 -8.297 8.970 1.00 68.75 105 ASP A C 1
ATOM 845 O O . ASP A 1 105 ? 1.692 -7.686 9.409 1.00 68.75 105 ASP A O 1
ATOM 849 N N . VAL A 1 106 ? 0.841 -9.175 7.971 1.00 70.50 106 VAL A N 1
ATOM 850 C CA . VAL A 1 106 ? 2.124 -9.471 7.323 1.00 70.50 106 VAL A CA 1
ATOM 851 C C . VAL A 1 106 ? 2.737 -8.209 6.707 1.00 70.50 106 VAL A C 1
ATOM 853 O O . VAL A 1 106 ? 3.926 -7.961 6.895 1.00 70.50 106 VAL A O 1
ATOM 856 N N . LEU A 1 107 ? 1.951 -7.383 6.014 1.00 73.94 107 LEU A N 1
ATOM 857 C CA . LEU A 1 107 ? 2.419 -6.128 5.420 1.00 73.94 107 LEU A CA 1
ATOM 858 C C . LEU A 1 107 ? 2.965 -5.154 6.475 1.00 73.94 107 LEU A C 1
ATOM 860 O O . LEU A 1 107 ? 4.032 -4.573 6.279 1.00 73.94 107 LEU A O 1
ATOM 864 N N . PHE A 1 108 ? 2.275 -5.014 7.605 1.00 75.00 108 PHE A N 1
ATOM 865 C CA . PHE A 1 108 ? 2.691 -4.143 8.701 1.00 75.00 108 PHE A CA 1
ATOM 866 C C . PHE A 1 108 ? 4.037 -4.536 9.302 1.00 75.00 108 PHE A C 1
ATOM 868 O O . PHE A 1 108 ? 4.828 -3.662 9.658 1.00 75.00 108 PHE A O 1
ATOM 875 N N . SER A 1 109 ? 4.359 -5.8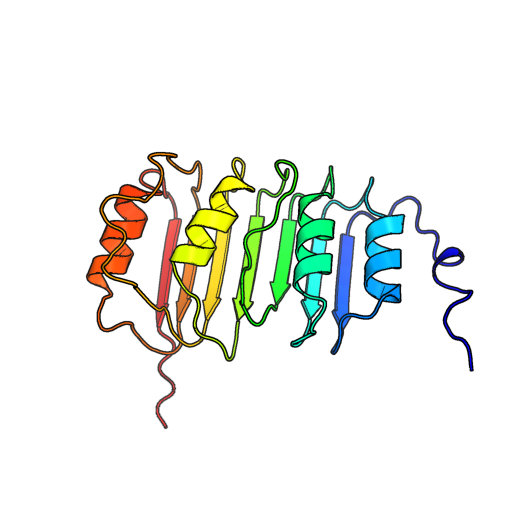32 9.327 1.00 73.19 109 SER A N 1
ATOM 876 C CA . SER A 1 109 ? 5.673 -6.299 9.779 1.00 73.19 109 SER A CA 1
ATOM 877 C C . SER A 1 109 ? 6.848 -5.734 8.960 1.00 73.19 109 SER A C 1
ATOM 879 O O . SER A 1 109 ? 7.954 -5.625 9.494 1.00 73.19 109 SER A O 1
ATOM 881 N N . TYR A 1 110 ? 6.605 -5.318 7.709 1.00 73.44 110 TYR A N 1
ATOM 882 C CA . TYR A 1 110 ? 7.600 -4.715 6.811 1.00 73.4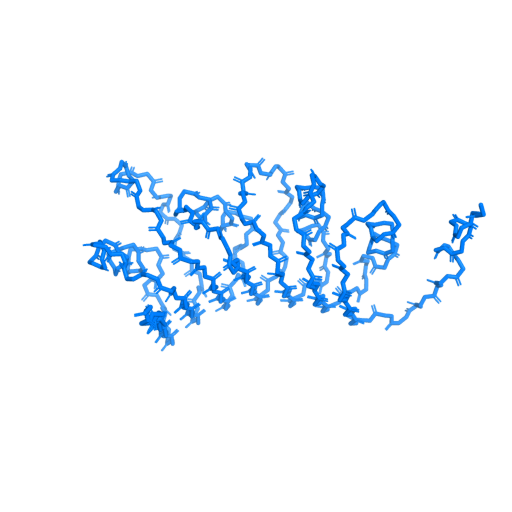4 110 TYR A CA 1
ATOM 883 C C . TYR A 1 110 ? 7.569 -3.183 6.785 1.00 73.44 110 TYR A C 1
ATOM 885 O O . TYR A 1 110 ? 8.501 -2.566 6.263 1.00 73.44 110 TYR A O 1
ATOM 893 N N . LEU A 1 111 ? 6.524 -2.567 7.345 1.00 79.19 111 LEU A N 1
ATOM 894 C CA . LEU A 1 111 ? 6.262 -1.128 7.283 1.00 79.19 111 LEU A CA 1
ATOM 895 C C . LEU A 1 111 ? 6.169 -0.496 8.690 1.00 79.19 111 LEU A C 1
ATOM 897 O O . LEU A 1 111 ? 5.145 0.096 9.032 1.00 79.19 111 LEU A O 1
ATOM 901 N N . PRO A 1 112 ? 7.218 -0.581 9.530 1.00 77.56 112 PRO A N 1
ATOM 902 C CA . PRO A 1 112 ? 7.160 -0.106 10.917 1.00 77.56 112 PRO A CA 1
ATOM 903 C C . PRO A 1 112 ? 7.016 1.421 11.050 1.00 77.56 112 PRO A C 1
ATOM 905 O O . PRO A 1 112 ? 6.615 1.908 12.105 1.00 77.56 112 PRO A O 1
ATOM 908 N N . TYR A 1 113 ? 7.339 2.175 9.993 1.00 82.31 113 TYR A N 1
ATOM 909 C CA . TYR A 1 113 ? 7.269 3.641 9.951 1.00 82.31 113 TYR A CA 1
ATOM 910 C C . TYR A 1 113 ? 6.010 4.171 9.249 1.00 82.31 113 TYR A C 1
ATOM 912 O O . TYR A 1 113 ? 5.948 5.350 8.888 1.00 82.31 113 TYR A O 1
ATOM 920 N N . LEU A 1 114 ? 5.027 3.300 9.001 1.00 83.50 114 LEU A N 1
ATOM 921 C CA . LEU A 1 114 ? 3.814 3.659 8.284 1.00 83.50 114 LEU A CA 1
ATOM 922 C C . LEU A 1 114 ? 2.942 4.589 9.132 1.00 83.50 114 LEU A C 1
ATOM 924 O O . LEU A 1 114 ? 2.359 4.180 10.129 1.00 83.50 114 LEU A O 1
ATOM 928 N N . HIS A 1 115 ? 2.824 5.837 8.694 1.00 85.88 115 HIS A N 1
ATOM 929 C CA . HIS A 1 115 ? 2.031 6.870 9.356 1.00 85.88 115 HIS A CA 1
ATOM 930 C C . HIS A 1 115 ? 0.615 6.968 8.774 1.00 85.88 115 HIS A C 1
ATOM 932 O O . HIS A 1 115 ? -0.331 7.331 9.471 1.00 85.88 115 HIS A O 1
ATOM 938 N N . SER A 1 116 ? 0.465 6.659 7.482 1.00 85.19 116 SER A N 1
ATOM 939 C CA . SER A 1 116 ? -0.817 6.694 6.781 1.00 85.19 116 SER A CA 1
ATOM 940 C C . SER A 1 116 ? -1.031 5.453 5.929 1.00 85.19 116 SER A C 1
ATOM 942 O O . SER A 1 116 ? -0.173 5.102 5.113 1.00 85.19 116 SER A O 1
ATOM 944 N N . LEU A 1 117 ? -2.204 4.842 6.079 1.00 85.38 117 LEU A N 1
ATOM 945 C CA . LEU A 1 117 ? -2.667 3.736 5.256 1.00 85.38 117 LEU A CA 1
ATOM 946 C C . LEU A 1 117 ? -4.057 4.030 4.701 1.00 85.38 117 LEU A C 1
ATOM 948 O O . LEU A 1 117 ? -5.014 4.240 5.446 1.00 85.38 117 LEU A O 1
ATOM 952 N N . HIS A 1 118 ? -4.168 3.977 3.379 1.00 85.75 118 HIS A N 1
ATOM 953 C CA . HIS A 1 118 ? -5.443 3.950 2.685 1.00 85.75 118 HIS A CA 1
ATOM 954 C C . HIS A 1 118 ? -5.652 2.590 2.019 1.00 85.75 118 HIS A C 1
ATOM 956 O O . HIS A 1 118 ? -4.768 2.112 1.313 1.00 85.75 118 HIS A O 1
ATOM 962 N N . ILE A 1 119 ? -6.811 1.972 2.230 1.00 80.38 119 ILE A N 1
ATOM 963 C CA . ILE A 1 119 ? -7.225 0.741 1.558 1.00 80.38 119 ILE A CA 1
ATOM 964 C C . ILE A 1 119 ? -8.561 0.999 0.872 1.00 80.38 119 ILE A C 1
ATOM 966 O O . ILE A 1 119 ? -9.516 1.422 1.516 1.00 80.38 119 ILE A O 1
ATOM 970 N N . GLU A 1 120 ? -8.647 0.676 -0.410 1.00 79.88 120 GLU A N 1
ATOM 971 C CA . GLU A 1 120 ? -9.898 0.525 -1.141 1.00 79.88 120 GLU A CA 1
ATOM 972 C C . GLU A 1 120 ? -10.035 -0.935 -1.578 1.00 79.88 120 GLU A C 1
ATOM 974 O O . GLU A 1 120 ? -9.114 -1.482 -2.181 1.00 79.88 120 GLU A O 1
ATOM 979 N N . CYS A 1 121 ? -11.146 -1.600 -1.264 1.00 76.00 121 CYS A N 1
ATOM 980 C CA . CYS A 1 121 ? -11.383 -2.979 -1.700 1.00 76.00 121 CYS A CA 1
ATOM 981 C C . CYS A 1 121 ? -12.871 -3.300 -1.883 1.00 76.00 121 CYS A C 1
ATOM 983 O O . CYS A 1 121 ? -13.732 -2.608 -1.350 1.00 76.00 121 CYS A O 1
ATOM 985 N N . ASP A 1 122 ? -13.196 -4.361 -2.629 1.00 73.81 122 ASP A N 1
ATOM 986 C CA . ASP A 1 122 ? -14.603 -4.747 -2.821 1.00 73.81 122 ASP A CA 1
ATOM 987 C C . ASP A 1 122 ? -15.208 -5.370 -1.552 1.00 73.81 122 ASP A C 1
ATOM 989 O O . ASP A 1 122 ? -16.302 -5.006 -1.124 1.00 73.81 122 ASP A O 1
ATOM 993 N N . ARG A 1 123 ? -14.458 -6.286 -0.922 1.00 72.06 123 ARG A N 1
ATOM 994 C CA . ARG A 1 123 ? -14.844 -7.010 0.300 1.00 72.06 123 ARG A CA 1
ATOM 995 C C . ARG A 1 123 ? -13.659 -7.113 1.254 1.00 72.06 123 ARG A C 1
ATOM 997 O O . ARG A 1 123 ? -12.540 -7.378 0.814 1.00 72.06 123 ARG A O 1
ATOM 1004 N N . LEU A 1 124 ? -13.914 -7.031 2.557 1.00 73.00 124 LEU A N 1
ATOM 1005 C CA . LEU A 1 124 ? -12.961 -7.450 3.588 1.00 73.00 124 LEU A CA 1
ATOM 1006 C C . LEU A 1 124 ? -13.296 -8.861 4.071 1.00 73.00 124 LEU A C 1
ATOM 1008 O O . LEU A 1 124 ? -14.431 -9.138 4.449 1.00 73.00 124 LEU A O 1
ATOM 1012 N N . LYS A 1 125 ? -12.305 -9.756 4.078 1.00 71.06 125 LYS A N 1
ATOM 1013 C CA . LYS A 1 125 ? -12.434 -11.098 4.660 1.00 71.06 125 LYS A CA 1
ATOM 1014 C C . LYS A 1 125 ? -11.756 -11.143 6.027 1.00 71.06 125 LYS A C 1
ATOM 1016 O O . LYS A 1 125 ? -10.525 -11.114 6.114 1.00 71.06 125 LYS A O 1
ATOM 1021 N N . PHE A 1 126 ? -12.569 -11.274 7.072 1.00 63.81 126 PHE A N 1
ATOM 1022 C CA . PHE A 1 126 ? -12.121 -11.619 8.417 1.00 63.81 126 PHE A CA 1
ATOM 1023 C C . PHE A 1 126 ? -12.039 -13.135 8.546 1.00 63.81 126 PHE A C 1
ATOM 1025 O O . PHE A 1 126 ? -13.012 -13.855 8.338 1.00 63.81 126 PHE A O 1
ATOM 1032 N N . THR A 1 127 ? -10.869 -13.642 8.908 1.00 59.16 127 THR A N 1
ATOM 1033 C CA . THR A 1 127 ? -10.750 -15.012 9.409 1.00 59.16 127 THR A CA 1
ATOM 1034 C C . THR A 1 127 ? -10.771 -14.948 10.930 1.00 59.16 127 THR A C 1
ATOM 1036 O O . THR A 1 127 ? -9.779 -14.515 11.509 1.00 59.16 127 THR A O 1
ATOM 1039 N N . LYS A 1 128 ? -11.865 -15.413 11.558 1.00 53.41 128 LYS A N 1
ATOM 1040 C CA . LYS A 1 128 ? -12.113 -15.448 13.022 1.00 53.41 128 LYS A CA 1
ATOM 1041 C C . LYS A 1 128 ? -10.972 -16.022 13.888 1.00 53.41 128 LYS A C 1
ATOM 1043 O O . LYS A 1 128 ? -10.986 -15.878 15.099 1.00 53.41 128 LYS A O 1
ATOM 1048 N N . ILE A 1 129 ? -9.979 -16.675 13.286 1.00 50.28 129 ILE A N 1
ATOM 1049 C CA . ILE A 1 129 ? -8.875 -17.372 13.968 1.00 50.28 129 ILE A CA 1
ATOM 1050 C C . ILE A 1 129 ? -7.797 -16.401 14.507 1.00 50.28 129 ILE A C 1
ATOM 1052 O O . ILE A 1 129 ? -6.905 -16.811 15.240 1.00 50.28 129 ILE A O 1
ATOM 1056 N N . ILE A 1 130 ? -7.868 -15.104 14.200 1.00 48.16 130 ILE A N 1
ATOM 1057 C CA . ILE A 1 130 ? -6.835 -14.132 14.581 1.00 48.16 130 ILE A CA 1
ATOM 1058 C C . ILE A 1 130 ? -7.397 -13.163 15.624 1.00 48.16 130 ILE A C 1
ATOM 1060 O O . ILE A 1 130 ? -7.653 -12.011 15.332 1.00 48.16 130 ILE A O 1
ATOM 1064 N N . GLN A 1 131 ? -7.647 -13.619 16.843 1.00 45.59 131 GLN A N 1
ATOM 1065 C CA . GLN A 1 131 ? -7.628 -12.716 18.008 1.00 45.59 131 GLN A CA 1
ATOM 1066 C C . GLN A 1 131 ? -6.387 -12.987 18.869 1.00 45.59 131 GLN A C 1
ATOM 1068 O O . GLN A 1 131 ? -5.843 -12.075 19.473 1.00 45.59 131 GLN A O 1
ATOM 1073 N N . ASN A 1 132 ? -5.839 -14.206 18.804 1.00 42.72 132 ASN A N 1
ATOM 1074 C CA . ASN A 1 132 ? -4.690 -14.627 19.612 1.00 42.72 132 ASN A CA 1
ATOM 1075 C C . ASN A 1 132 ? -3.334 -14.568 18.878 1.00 42.72 132 ASN A C 1
ATOM 1077 O O . ASN A 1 132 ? -2.351 -15.103 19.383 1.00 42.72 132 ASN A O 1
ATOM 1081 N N . GLN A 1 133 ? -3.265 -13.985 17.674 1.00 45.72 133 GLN A N 1
ATOM 1082 C CA . GLN A 1 133 ? -2.055 -14.023 16.833 1.00 45.72 133 GLN A CA 1
ATOM 1083 C C . GLN A 1 133 ? -1.675 -12.713 16.142 1.00 45.72 133 GLN A C 1
ATOM 1085 O O . GLN A 1 133 ? -0.653 -12.704 15.455 1.00 45.72 133 GLN A O 1
ATOM 1090 N N . TYR A 1 134 ? -2.420 -11.616 16.317 1.00 51.69 134 TYR A N 1
ATOM 1091 C CA . TYR A 1 134 ? -1.862 -10.331 15.903 1.00 51.69 134 TYR A CA 1
ATOM 1092 C C . TYR A 1 134 ? -0.634 -10.099 16.765 1.00 51.69 134 TYR A C 1
ATOM 1094 O O . TYR A 1 134 ? -0.722 -10.073 17.994 1.00 51.69 134 TYR A O 1
ATOM 1102 N N . SER A 1 135 ? 0.533 -10.042 16.127 1.00 48.44 135 SER A N 1
ATOM 1103 C CA . SER A 1 135 ? 1.755 -9.708 16.840 1.00 48.44 135 SER A CA 1
ATOM 1104 C C . SER A 1 135 ? 1.480 -8.416 17.614 1.00 48.44 135 SER A C 1
ATOM 1106 O O . SER A 1 135 ? 0.956 -7.474 17.026 1.00 48.44 135 SER A O 1
ATOM 1108 N N . ASN A 1 136 ? 1.793 -8.363 18.913 1.00 50.03 136 ASN A N 1
ATOM 1109 C CA . ASN A 1 136 ? 1.602 -7.190 19.791 1.00 50.03 136 ASN A CA 1
ATOM 1110 C C . ASN A 1 136 ? 2.404 -5.939 19.344 1.00 50.03 136 ASN A C 1
ATOM 1112 O O . ASN A 1 136 ? 2.735 -5.068 20.146 1.00 50.03 136 ASN A O 1
ATOM 1116 N N . LYS A 1 137 ? 2.789 -5.850 18.069 1.00 59.47 137 LYS A N 1
ATOM 1117 C CA . LYS A 1 137 ? 3.392 -4.680 17.457 1.00 59.47 137 LYS A CA 1
ATOM 1118 C C . LYS A 1 137 ? 2.313 -3.628 17.260 1.00 59.47 137 LYS A C 1
ATOM 1120 O O . LYS A 1 137 ? 1.616 -3.605 16.253 1.00 59.47 137 LYS A O 1
ATOM 1125 N N . LEU A 1 138 ? 2.231 -2.742 18.242 1.00 59.91 138 LEU A N 1
ATOM 1126 C CA . LEU A 1 138 ? 1.534 -1.473 18.124 1.00 59.91 138 LEU A CA 1
ATOM 1127 C C . LEU A 1 138 ? 2.087 -0.708 16.922 1.00 59.91 138 LEU A C 1
ATOM 1129 O O . LEU A 1 138 ? 3.288 -0.429 16.846 1.00 59.91 138 LEU A O 1
ATOM 1133 N N . LEU A 1 139 ? 1.216 -0.397 15.969 1.00 70.00 139 LEU A N 1
ATOM 1134 C CA . LEU A 1 139 ? 1.587 0.383 14.798 1.00 70.00 139 LEU A CA 1
ATOM 1135 C C . LEU A 1 139 ? 1.578 1.869 15.145 1.00 70.00 139 LEU A C 1
ATOM 1137 O O . LEU A 1 139 ? 0.668 2.360 15.808 1.00 70.00 139 LEU A O 1
ATOM 1141 N N . SER A 1 140 ? 2.565 2.607 14.635 1.00 75.38 140 SER A N 1
ATOM 1142 C CA . SER A 1 140 ? 2.664 4.072 14.764 1.00 75.38 140 SER A CA 1
ATOM 1143 C C . SER A 1 140 ? 1.710 4.827 13.820 1.00 75.38 140 SER A C 1
ATOM 1145 O O . SER A 1 140 ? 1.937 5.982 13.459 1.00 75.38 140 SER A O 1
ATOM 1147 N N . LEU A 1 141 ? 0.644 4.155 13.386 1.00 81.56 141 LEU A N 1
ATOM 1148 C CA . LEU A 1 141 ? -0.253 4.616 12.343 1.00 81.56 141 LEU A CA 1
ATOM 1149 C C . LEU A 1 141 ? -1.217 5.657 12.913 1.00 81.56 141 LEU A C 1
ATOM 1151 O O . LEU A 1 141 ? -2.025 5.345 13.782 1.00 81.56 141 LEU A O 1
ATOM 1155 N N . SER A 1 142 ? -1.155 6.885 12.407 1.00 84.75 142 SER A N 1
ATOM 1156 C CA . SER A 1 142 ? -2.020 7.985 12.854 1.00 84.75 142 SER A CA 1
ATOM 1157 C C . SER A 1 142 ? -3.199 8.225 11.909 1.00 84.75 142 SER A C 1
ATOM 1159 O O . SER A 1 142 ? -4.212 8.791 12.314 1.00 84.75 142 SER A O 1
ATOM 1161 N N . ASN A 1 143 ? -3.097 7.793 10.646 1.00 85.69 143 ASN A N 1
ATOM 1162 C CA . ASN A 1 143 ? -4.126 7.995 9.627 1.00 85.69 143 ASN A CA 1
ATOM 1163 C C . ASN A 1 143 ? -4.520 6.668 8.969 1.00 85.69 143 ASN A C 1
ATOM 1165 O O . ASN A 1 143 ? -3.734 6.091 8.218 1.00 85.69 143 ASN A O 1
ATOM 1169 N N . PHE A 1 144 ? -5.755 6.220 9.183 1.00 85.44 144 PHE A N 1
ATOM 1170 C CA . PHE A 1 144 ? -6.308 5.030 8.539 1.00 85.44 144 PHE A CA 1
ATOM 1171 C C . PHE A 1 144 ? -7.574 5.381 7.755 1.00 85.44 144 PHE A C 1
ATOM 1173 O O . PHE A 1 144 ? -8.525 5.947 8.296 1.00 85.44 144 PHE A O 1
ATOM 1180 N N . SER A 1 145 ? -7.599 5.041 6.467 1.00 86.19 145 SER A N 1
ATOM 1181 C CA . SER A 1 145 ? -8.747 5.271 5.591 1.00 86.19 145 SER A CA 1
ATOM 1182 C C . SER A 1 145 ? -9.118 3.990 4.859 1.00 86.19 145 SER A C 1
ATOM 1184 O O . SER A 1 145 ? -8.353 3.503 4.032 1.00 86.19 145 SER A O 1
ATOM 1186 N N . LEU A 1 146 ? -10.308 3.467 5.116 1.00 85.50 146 LEU A N 1
ATOM 1187 C CA . LEU A 1 146 ? -10.852 2.284 4.474 1.00 85.50 146 LEU A CA 1
ATOM 1188 C C . LEU A 1 146 ? -12.059 2.661 3.612 1.00 85.50 146 LEU A C 1
ATOM 1190 O O . LEU A 1 146 ? -13.021 3.251 4.098 1.00 85.50 146 LEU A O 1
ATOM 1194 N N . GLN A 1 147 ? -12.032 2.272 2.343 1.00 83.62 147 GLN A N 1
ATOM 1195 C CA . GLN A 1 147 ? -13.174 2.302 1.441 1.00 83.62 147 GLN A CA 1
ATOM 1196 C C . GLN A 1 147 ? -13.526 0.869 1.036 1.00 83.62 147 GLN A C 1
ATOM 1198 O O . GLN A 1 147 ? -12.682 0.128 0.536 1.00 83.62 147 GLN A O 1
ATOM 1203 N N . ILE A 1 148 ? -14.771 0.473 1.273 1.00 79.06 148 ILE A N 1
ATOM 1204 C CA . ILE A 1 148 ? -15.283 -0.867 0.980 1.00 79.06 148 ILE A CA 1
ATOM 1205 C C . ILE A 1 148 ? -16.565 -0.770 0.166 1.00 79.06 148 ILE A C 1
ATOM 1207 O O . ILE A 1 148 ? -17.412 0.065 0.469 1.00 79.06 148 ILE A O 1
ATOM 1211 N N . ASN A 1 149 ? -16.729 -1.602 -0.859 1.00 73.06 149 ASN A N 1
ATOM 1212 C CA . ASN A 1 149 ? -17.979 -1.612 -1.630 1.00 73.06 149 ASN A CA 1
ATOM 1213 C C . ASN A 1 149 ? -19.083 -2.414 -0.935 1.00 73.06 149 ASN A C 1
ATOM 1215 O O . ASN A 1 149 ? -20.266 -2.127 -1.093 1.00 73.06 149 ASN A O 1
ATOM 1219 N N . GLN A 1 150 ? -18.701 -3.420 -0.151 1.00 71.00 150 GLN A N 1
ATOM 1220 C CA . GLN A 1 150 ? -19.633 -4.254 0.594 1.00 71.00 150 GLN A CA 1
ATOM 1221 C C . GLN A 1 150 ? -19.278 -4.194 2.073 1.00 71.00 150 GLN A C 1
ATOM 1223 O O . GLN A 1 150 ? -18.146 -4.500 2.465 1.00 71.00 150 GLN A O 1
ATOM 1228 N N . LEU A 1 151 ? -20.246 -3.772 2.888 1.00 64.69 151 LEU A N 1
ATOM 1229 C CA . LEU A 1 151 ? -20.081 -3.713 4.334 1.00 64.69 151 LEU A CA 1
ATOM 1230 C C . LEU A 1 151 ? -19.824 -5.140 4.848 1.00 64.69 151 LEU A C 1
ATOM 1232 O O . LEU A 1 151 ? -20.625 -6.028 4.549 1.00 64.69 151 LEU A O 1
ATOM 1236 N N . PRO A 1 152 ? -18.735 -5.411 5.588 1.00 61.69 152 PRO A N 1
ATOM 1237 C CA . PRO A 1 152 ? -18.561 -6.720 6.191 1.00 61.69 152 PRO A CA 1
ATOM 1238 C C . PRO A 1 152 ? -19.688 -6.943 7.207 1.00 61.69 152 PRO A C 1
ATOM 1240 O O . PRO A 1 152 ? -19.965 -6.062 8.019 1.00 61.69 152 PRO A O 1
ATOM 1243 N N . GLU A 1 153 ? -20.260 -8.150 7.245 1.00 62.16 153 GLU A N 1
ATOM 1244 C CA . GLU A 1 153 ? -21.122 -8.622 8.354 1.00 62.16 153 GLU A CA 1
ATOM 1245 C C . GLU A 1 153 ? -20.427 -8.492 9.729 1.00 62.16 153 GLU A C 1
ATOM 1247 O O . GLU A 1 153 ? -21.055 -8.559 10.779 1.00 62.16 153 GLU A O 1
ATOM 1252 N N . LEU A 1 154 ? -19.112 -8.272 9.705 1.00 67.50 154 LEU A N 1
ATOM 1253 C CA . LEU A 1 154 ? -18.182 -8.222 10.819 1.00 67.50 154 LEU A CA 1
ATOM 1254 C C . LEU A 1 154 ? -17.569 -6.817 10.981 1.00 67.50 154 LEU A C 1
ATOM 1256 O O . LEU A 1 154 ? -16.364 -6.668 11.166 1.00 67.50 154 LEU A O 1
ATOM 1260 N N . PHE A 1 155 ? -18.383 -5.759 10.875 1.00 72.88 155 PHE A N 1
ATOM 1261 C CA . PHE A 1 155 ? -17.927 -4.387 11.150 1.00 72.88 155 PHE A CA 1
ATOM 1262 C C . PHE A 1 155 ? -17.343 -4.245 12.565 1.00 72.88 155 PHE A C 1
ATOM 1264 O O . PHE A 1 155 ? -16.352 -3.547 12.744 1.00 72.88 155 PHE A O 1
ATOM 1271 N N . ILE A 1 156 ? -17.909 -4.939 13.558 1.00 75.69 156 ILE A N 1
ATOM 1272 C CA . ILE A 1 156 ? -17.388 -4.931 14.935 1.00 75.69 156 ILE A CA 1
ATOM 1273 C C . ILE A 1 156 ? -15.972 -5.523 14.979 1.00 75.69 156 ILE A C 1
ATOM 1275 O O . ILE A 1 156 ? -15.075 -4.878 15.511 1.00 75.69 156 ILE A O 1
ATOM 1279 N N . ASP A 1 157 ? -15.726 -6.656 14.314 1.00 73.81 157 ASP A N 1
ATOM 1280 C CA . ASP A 1 157 ? -14.388 -7.265 14.249 1.00 73.81 157 ASP A CA 1
ATOM 1281 C C . ASP A 1 157 ? -13.352 -6.341 13.580 1.00 73.81 157 ASP A C 1
ATOM 1283 O O . ASP A 1 157 ? -12.165 -6.382 13.911 1.00 73.81 157 ASP A O 1
ATOM 1287 N N . LEU A 1 158 ? -13.780 -5.492 12.634 1.00 76.50 158 LEU A N 1
ATOM 1288 C CA . LEU A 1 158 ? -12.922 -4.461 12.044 1.00 76.50 158 LEU A CA 1
ATOM 1289 C C . LEU A 1 158 ? -12.522 -3.416 13.083 1.00 76.50 158 LEU A C 1
ATOM 1291 O O . LEU A 1 158 ? -11.354 -3.038 13.145 1.00 76.50 158 LEU A O 1
ATOM 1295 N N . ILE A 1 159 ? -13.486 -2.932 13.865 1.00 80.56 159 ILE A N 1
ATOM 1296 C CA . ILE A 1 159 ? -13.223 -1.944 14.910 1.00 80.56 159 ILE A CA 1
ATOM 1297 C C . ILE A 1 159 ? -12.308 -2.543 15.976 1.00 80.56 159 ILE A C 1
ATOM 1299 O O . ILE A 1 159 ? -11.303 -1.918 16.300 1.00 80.56 159 ILE A O 1
ATOM 1303 N N . ASP A 1 160 ? -12.581 -3.765 16.433 1.00 76.94 160 ASP A N 1
ATOM 1304 C CA . ASP A 1 160 ? -11.748 -4.473 17.411 1.00 76.94 160 ASP A CA 1
ATOM 1305 C C . ASP A 1 160 ? -10.317 -4.673 16.905 1.00 76.94 160 ASP A C 1
ATOM 1307 O O . ASP A 1 160 ? -9.347 -4.462 17.635 1.00 76.94 160 ASP A O 1
ATOM 1311 N N . PHE A 1 161 ? -10.154 -5.024 15.628 1.00 77.56 161 PHE A N 1
ATOM 1312 C CA . PHE A 1 161 ? -8.836 -5.091 15.006 1.00 77.56 161 PHE A CA 1
ATOM 1313 C C . PHE A 1 161 ? -8.115 -3.738 15.050 1.00 77.56 161 PHE A C 1
ATOM 1315 O O . PHE A 1 161 ? -6.948 -3.680 15.443 1.00 77.56 161 PHE A O 1
ATOM 1322 N N . ILE A 1 162 ? -8.789 -2.657 14.646 1.00 79.62 162 ILE A N 1
ATOM 1323 C CA . ILE A 1 162 ? -8.200 -1.314 14.573 1.00 79.62 162 ILE A CA 1
ATOM 1324 C C . ILE A 1 162 ? -7.790 -0.835 15.968 1.00 79.62 162 ILE A C 1
ATOM 1326 O O . ILE A 1 162 ? -6.664 -0.378 16.145 1.00 79.62 162 ILE A O 1
ATOM 1330 N N . THR A 1 163 ? -8.665 -0.965 16.965 1.00 79.88 163 THR A N 1
ATOM 1331 C CA . THR A 1 163 ? -8.382 -0.522 18.338 1.00 79.88 163 THR A CA 1
ATOM 1332 C C . THR A 1 163 ? -7.263 -1.335 18.983 1.00 79.88 163 THR A C 1
ATOM 1334 O O . THR A 1 163 ? -6.477 -0.783 19.749 1.00 79.88 163 THR A O 1
ATOM 1337 N N . THR A 1 164 ? -7.138 -2.618 18.631 1.00 77.12 164 THR A N 1
ATOM 1338 C CA . THR A 1 164 ? -6.079 -3.496 19.148 1.00 77.12 164 THR A CA 1
ATOM 1339 C C . THR A 1 164 ? -4.725 -3.235 18.480 1.00 77.12 164 THR A C 1
ATOM 1341 O O . THR A 1 164 ? -3.698 -3.202 19.155 1.00 77.12 164 THR A O 1
ATOM 1344 N N . THR A 1 165 ? -4.689 -3.054 17.156 1.00 73.38 165 THR A N 1
ATOM 1345 C CA . THR A 1 165 ? -3.424 -2.954 16.396 1.00 73.38 165 THR A CA 1
ATOM 1346 C C . THR A 1 165 ? -2.936 -1.521 16.185 1.00 73.38 165 THR A C 1
ATOM 1348 O O . THR A 1 165 ? -1.739 -1.294 15.994 1.00 73.38 165 THR A O 1
ATOM 1351 N N . MET A 1 166 ? -3.843 -0.543 16.229 1.00 81.75 166 MET A N 1
ATOM 1352 C CA . MET A 1 166 ? -3.584 0.861 15.903 1.00 81.75 166 MET A CA 1
ATOM 1353 C C . MET A 1 166 ? -4.243 1.816 16.922 1.00 81.75 166 MET A C 1
ATOM 1355 O O . MET A 1 166 ? -4.988 2.719 16.532 1.00 81.75 166 MET A O 1
ATOM 1359 N N . PRO A 1 167 ? -3.984 1.673 18.237 1.00 79.25 167 PRO A N 1
ATOM 1360 C CA . PRO A 1 167 ? -4.671 2.470 19.260 1.00 79.25 167 PRO A CA 1
ATOM 1361 C C . PRO A 1 167 ? -4.348 3.972 19.211 1.00 79.25 167 PRO A C 1
ATOM 1363 O O . PRO A 1 167 ? -5.028 4.763 19.856 1.00 79.25 167 PRO A O 1
ATOM 1366 N N . HIS A 1 168 ? -3.324 4.381 18.456 1.00 82.62 168 HIS A N 1
ATOM 1367 C CA . HIS A 1 168 ? -2.891 5.774 18.314 1.00 82.62 168 HIS A CA 1
ATOM 1368 C C . HIS A 1 168 ? -3.453 6.478 17.066 1.00 82.62 168 HIS A C 1
ATOM 1370 O O . HIS A 1 168 ? -2.932 7.518 16.667 1.00 82.62 168 HIS A O 1
ATOM 1376 N N . ILE A 1 169 ? -4.495 5.933 16.427 1.00 84.19 169 ILE A N 1
ATOM 1377 C CA . ILE A 1 169 ? -5.121 6.585 15.272 1.00 84.19 169 ILE A CA 1
ATOM 1378 C C . ILE A 1 169 ? -5.713 7.941 15.669 1.00 84.19 169 ILE A C 1
ATOM 1380 O O . ILE A 1 169 ? -6.590 8.037 16.523 1.00 84.19 169 ILE A O 1
ATOM 1384 N N . GLU A 1 170 ? -5.279 8.984 14.967 1.00 86.62 170 GLU A N 1
ATOM 1385 C CA . GLU A 1 170 ? -5.810 10.344 15.079 1.00 86.62 170 GLU A CA 1
ATOM 1386 C C . GLU A 1 170 ? -6.942 10.587 14.075 1.00 86.62 170 GLU A C 1
ATOM 1388 O O . GLU A 1 170 ? -7.898 11.310 14.355 1.00 86.62 170 GLU A O 1
ATOM 1393 N N . LYS A 1 171 ? -6.840 9.993 12.877 1.00 85.75 171 LYS A N 1
ATOM 1394 C CA . LYS A 1 171 ? -7.841 10.117 11.811 1.00 85.75 171 LYS A CA 1
ATOM 1395 C C . LYS A 1 171 ? -8.247 8.746 11.293 1.00 85.75 171 LYS A C 1
ATOM 1397 O O . LYS A 1 171 ? -7.483 8.083 10.591 1.00 85.75 171 LYS A O 1
ATOM 1402 N N . LEU A 1 172 ? -9.486 8.369 11.596 1.00 87.38 172 LEU A N 1
ATOM 1403 C CA . LEU A 1 172 ? -10.147 7.177 11.081 1.00 87.38 172 LEU A CA 1
ATOM 1404 C C . LEU A 1 172 ? -11.218 7.578 10.065 1.00 87.38 172 LEU A C 1
ATOM 1406 O O . LEU A 1 172 ? -12.124 8.347 10.381 1.00 87.38 172 LEU A O 1
ATOM 1410 N N . LYS A 1 173 ? -11.148 7.031 8.852 1.00 87.62 173 LYS A N 1
ATOM 1411 C CA . LYS A 1 173 ? -12.208 7.158 7.846 1.00 87.62 173 LYS A CA 1
ATOM 1412 C C . LYS A 1 173 ? -12.627 5.776 7.372 1.00 87.62 173 LYS A C 1
ATOM 1414 O O . LYS A 1 173 ? -11.803 5.040 6.848 1.00 87.62 173 LYS A O 1
ATOM 1419 N N . ILE A 1 174 ? -13.907 5.440 7.503 1.00 83.81 174 ILE A N 1
ATOM 1420 C CA . ILE A 1 174 ? -14.482 4.219 6.930 1.00 83.81 174 ILE A CA 1
ATOM 1421 C C . ILE A 1 174 ? -15.634 4.639 6.020 1.00 83.81 174 ILE A C 1
ATOM 1423 O O . ILE A 1 174 ? -16.581 5.279 6.470 1.00 83.81 174 ILE A O 1
ATOM 1427 N N . LYS A 1 175 ? -15.538 4.322 4.729 1.00 82.75 175 LYS A N 1
ATOM 1428 C CA . LYS A 1 175 ? -16.567 4.609 3.727 1.00 82.75 175 LYS A CA 1
ATOM 1429 C C . LYS A 1 175 ? -17.086 3.299 3.150 1.00 82.75 175 LYS A C 1
ATOM 1431 O O . LYS A 1 175 ? -16.309 2.526 2.597 1.00 82.75 175 LYS A O 1
ATOM 1436 N N . CYS A 1 176 ? -18.395 3.087 3.232 1.00 77.31 176 CYS A N 1
ATOM 1437 C CA . CYS A 1 176 ? -19.062 2.003 2.525 1.00 77.31 176 CYS A CA 1
ATOM 1438 C C . CYS A 1 176 ? -19.734 2.548 1.265 1.00 77.31 176 CYS A C 1
ATOM 1440 O O . CYS A 1 176 ? -20.636 3.379 1.351 1.00 77.31 176 CYS A O 1
ATOM 1442 N N . CYS A 1 177 ? -19.279 2.102 0.102 1.00 70.19 177 CYS A N 1
ATOM 1443 C CA . CYS A 1 177 ? -19.838 2.451 -1.195 1.00 70.19 177 CYS A CA 1
ATOM 1444 C C . CYS A 1 177 ? -20.782 1.329 -1.637 1.00 70.19 177 CYS A C 1
ATOM 1446 O O . CYS A 1 177 ? -20.382 0.474 -2.419 1.00 70.19 177 CYS A O 1
ATOM 1448 N N . TYR A 1 178 ? -22.023 1.315 -1.143 1.00 60.53 178 TYR A N 1
ATOM 1449 C CA . TYR A 1 178 ? -23.030 0.404 -1.691 1.00 60.53 178 TYR A CA 1
ATOM 1450 C C . TYR A 1 178 ? -23.206 0.694 -3.186 1.00 60.53 178 TYR A C 1
ATOM 1452 O O . TYR A 1 178 ? -23.592 1.802 -3.564 1.00 60.53 178 TYR A O 1
ATOM 1460 N N . LYS A 1 179 ? -22.930 -0.299 -4.037 1.00 53.25 179 LYS A N 1
ATOM 1461 C CA . LYS A 1 179 ? -23.552 -0.344 -5.359 1.00 53.25 179 LYS A CA 1
ATOM 1462 C C . LYS A 1 179 ? -24.973 -0.842 -5.134 1.00 53.25 179 LYS A C 1
ATOM 1464 O O . LYS A 1 179 ? -25.164 -1.971 -4.696 1.00 53.25 179 LYS A O 1
ATOM 1469 N N . ILE A 1 180 ? -25.939 0.049 -5.316 1.00 45.91 180 ILE A N 1
ATOM 1470 C CA . ILE A 1 180 ? -27.329 -0.354 -5.499 1.00 45.91 180 ILE A CA 1
ATOM 1471 C C . ILE A 1 180 ? -27.373 -0.877 -6.936 1.00 45.91 180 ILE A C 1
ATOM 1473 O O . ILE A 1 180 ? -27.143 -0.089 -7.856 1.00 45.91 180 ILE A O 1
ATOM 1477 N N . ASP A 1 181 ? -27.524 -2.192 -7.090 1.00 48.47 181 ASP A N 1
ATOM 1478 C CA . ASP A 1 181 ? -27.812 -2.829 -8.382 1.00 48.47 181 ASP A CA 1
ATOM 1479 C C . ASP A 1 181 ? -29.249 -2.511 -8.824 1.00 48.47 181 ASP A C 1
ATOM 1481 O O . ASP A 1 181 ? -30.148 -2.484 -7.946 1.00 48.47 181 ASP A O 1
#

Foldseek 3Di:
DDPPVCLVVPDDVQAQEDAAADAADDVSNLVNCQNCLARHQYYAHEYHDDPCVLVVVQSQLARANHAYYEYADLDDADQHPHAARNHQEYEYANAEHEDEVVRVLSVCVRHQNHQEYHYEHAHYDYDPPPPPDSDQNAHNHQYYAYEYQDDPPPVVVVVVVCCRRHVNHNYYHYHHNHDPD

pLDDT: mean 71.24, std 13.31, range [31.73, 89.12]